Protein AF-A0A920VKV2-F1 (afdb_monomer)

Solvent-accessible surface area (backbone atoms only — not comparable to full-atom values): 3366 Å² total; per-residue (Å²): 134,75,52,78,50,76,49,75,54,53,99,44,85,89,67,39,42,49,26,46,33,34,49,38,61,50,41,34,47,89,81,68,74,36,44,75,51,58,86,81,74,50,56,15,27,46,55,56,63,30,81,75,4,26,44,39,34,76,106

Radius of gyration: 11.45 Å; Cα contacts (8 Å, |Δi|>4): 132; chains: 1; bounding box: 33×23×22 Å

pLDDT: mean 86.84, std 9.57, range [53.03, 95.81]

Nearest PDB structures (foldseek):
  4lox-assembly1_A  TM=4.547E-01  e=1.477E+00  Sordaria macrospora k-hell
  5e5s-assembly1_A  TM=4.223E-01  e=1.319E+00  Sordaria macrospora k-hell
  4cyl-assembly1_A  TM=4.660E-01  e=6.819E+00  Caenorhabditis elegans
  7ob9-assembly1_A  TM=3.836E-01  e=6.443E+00  Homo sapiens

Sequence (59 aa):
MVHRGFSTNGPDQQSARTHTTFAVPGATTESTGLPENGRAGGAWIMGAGTSEAHIMIPG

Structure (mmCIF, N/CA/C/O backbone):
data_AF-A0A920VKV2-F1
#
_entry.id   AF-A0A920VKV2-F1
#
loop_
_atom_site.group_PDB
_atom_site.id
_atom_site.type_symbol
_atom_site.label_atom_id
_atom_site.label_alt_id
_atom_site.label_comp_id
_atom_site.label_asym_id
_atom_site.label_entity_id
_atom_site.label_seq_id
_atom_site.pdbx_PDB_ins_code
_atom_site.Cartn_x
_atom_site.Cartn_y
_atom_site.Cartn_z
_atom_site.occupancy
_atom_site.B_iso_or_equiv
_atom_site.auth_seq_id
_atom_site.auth_comp_id
_atom_site.auth_asym_id
_atom_site.auth_atom_id
_atom_site.pdbx_PDB_model_num
ATOM 1 N N . MET A 1 1 ? -10.550 11.117 2.357 1.00 53.03 1 MET A N 1
ATOM 2 C CA . MET A 1 1 ? -9.654 11.820 1.413 1.00 53.03 1 MET A CA 1
ATOM 3 C C . MET A 1 1 ? -8.482 10.895 1.134 1.00 53.03 1 MET A C 1
ATOM 5 O O . MET A 1 1 ? -7.822 10.506 2.084 1.00 53.03 1 MET A O 1
ATOM 9 N N . VAL A 1 2 ? -8.289 10.463 -0.114 1.00 58.41 2 VAL A N 1
ATOM 10 C CA . VAL A 1 2 ? -7.183 9.567 -0.500 1.00 58.41 2 VAL A CA 1
ATOM 11 C C . VAL A 1 2 ? -5.986 10.435 -0.876 1.00 58.41 2 VAL A C 1
ATOM 13 O O . VAL A 1 2 ? -6.097 11.263 -1.778 1.00 58.41 2 VAL A O 1
ATOM 16 N N . HIS A 1 3 ? -4.857 10.272 -0.189 1.00 74.81 3 HIS A N 1
ATOM 17 C CA . HIS A 1 3 ? -3.603 10.926 -0.564 1.00 74.81 3 HIS A CA 1
ATOM 18 C C . HIS A 1 3 ? -2.814 10.021 -1.513 1.00 74.81 3 HIS A C 1
ATOM 20 O O . HIS A 1 3 ? -2.595 8.847 -1.215 1.00 74.81 3 HIS A O 1
ATOM 26 N N . ARG A 1 4 ? -2.394 10.575 -2.656 1.00 75.19 4 ARG A N 1
ATOM 27 C CA . ARG A 1 4 ? -1.530 9.911 -3.639 1.00 75.19 4 ARG A CA 1
ATOM 28 C C . ARG A 1 4 ? -0.087 10.374 -3.443 1.00 75.19 4 ARG A C 1
ATOM 30 O O . ARG A 1 4 ? 0.167 11.576 -3.437 1.00 75.19 4 ARG A O 1
ATOM 37 N N . GLY A 1 5 ? 0.841 9.431 -3.329 1.00 78.06 5 GLY A N 1
ATOM 38 C CA . GLY A 1 5 ? 2.281 9.668 -3.229 1.00 78.06 5 GLY A CA 1
ATOM 39 C C . GLY A 1 5 ? 3.070 8.830 -4.236 1.00 78.06 5 GLY A C 1
ATOM 40 O O . GLY A 1 5 ? 2.539 7.900 -4.843 1.00 78.06 5 GLY A O 1
ATOM 41 N N . PHE A 1 6 ? 4.345 9.164 -4.410 1.00 76.50 6 PHE A N 1
ATOM 42 C CA . PHE A 1 6 ? 5.312 8.348 -5.142 1.00 76.50 6 PHE A CA 1
ATOM 43 C C . PHE A 1 6 ? 6.430 7.960 -4.181 1.00 76.50 6 PHE A C 1
ATOM 45 O O . PHE A 1 6 ? 6.912 8.809 -3.434 1.00 76.50 6 PHE A O 1
ATOM 52 N N . SER A 1 7 ? 6.831 6.693 -4.185 1.00 74.06 7 SER A N 1
ATOM 53 C CA . SER A 1 7 ? 7.903 6.194 -3.325 1.00 74.06 7 SER A CA 1
ATOM 54 C C . SER A 1 7 ? 8.924 5.411 -4.140 1.00 74.06 7 SER A C 1
ATOM 56 O O . SER A 1 7 ? 8.563 4.582 -4.970 1.00 74.06 7 SER A O 1
ATOM 58 N N . THR A 1 8 ? 10.206 5.664 -3.900 1.00 77.75 8 THR A N 1
ATOM 59 C CA . THR A 1 8 ? 11.308 4.949 -4.549 1.00 77.75 8 THR A CA 1
ATOM 60 C C . THR A 1 8 ? 11.995 4.099 -3.493 1.00 77.75 8 THR A C 1
ATOM 62 O O . THR A 1 8 ? 12.504 4.638 -2.516 1.00 77.75 8 THR A O 1
ATOM 65 N N . ASN A 1 9 ? 11.959 2.774 -3.649 1.00 76.31 9 ASN A N 1
ATOM 66 C CA . ASN A 1 9 ? 12.512 1.833 -2.671 1.00 76.31 9 ASN A CA 1
ATOM 67 C C . ASN A 1 9 ? 13.315 0.727 -3.362 1.00 76.31 9 ASN A C 1
ATOM 69 O O . ASN A 1 9 ? 12.883 0.174 -4.373 1.00 76.31 9 ASN A O 1
ATOM 73 N N . GLY A 1 10 ? 14.467 0.394 -2.784 1.00 73.31 10 GLY A N 1
ATOM 74 C CA . GLY A 1 10 ? 15.351 -0.695 -3.194 1.00 73.31 10 GLY A CA 1
ATOM 75 C C . GLY A 1 10 ? 16.602 -0.744 -2.313 1.00 73.31 10 GLY A C 1
ATOM 76 O O . GLY A 1 10 ? 16.865 0.215 -1.588 1.00 73.31 10 GLY A O 1
ATOM 77 N N . PRO A 1 11 ? 17.361 -1.854 -2.345 1.00 75.94 11 PRO A N 1
ATOM 78 C CA . PRO A 1 11 ? 18.577 -2.013 -1.540 1.00 75.94 11 PRO A CA 1
ATOM 79 C C . PRO A 1 11 ? 19.687 -1.021 -1.923 1.00 75.94 11 PRO A C 1
ATOM 81 O O . PRO A 1 11 ? 20.553 -0.715 -1.110 1.00 75.94 11 PRO A O 1
ATOM 84 N N . ASP A 1 12 ? 19.641 -0.504 -3.148 1.00 81.81 12 ASP A N 1
ATOM 85 C CA . ASP A 1 12 ? 20.567 0.469 -3.706 1.00 81.81 12 ASP A CA 1
ATOM 86 C C . ASP A 1 12 ? 19.844 1.306 -4.776 1.00 81.81 12 ASP A C 1
ATOM 88 O O . ASP A 1 12 ? 18.741 0.965 -5.214 1.00 81.81 12 ASP A O 1
ATOM 92 N N . GLN A 1 13 ? 20.461 2.409 -5.205 1.00 75.75 13 GLN A N 1
ATOM 93 C CA . GLN A 1 13 ? 19.862 3.330 -6.175 1.00 75.75 13 GLN A CA 1
ATOM 94 C C . GLN A 1 13 ? 19.590 2.679 -7.545 1.00 75.75 13 GLN A C 1
ATOM 96 O O . GLN A 1 13 ? 18.648 3.084 -8.221 1.00 75.75 13 GLN A O 1
ATOM 101 N N . GLN A 1 14 ? 20.388 1.690 -7.966 1.00 75.44 14 GLN A N 1
ATOM 102 C CA . GLN A 1 14 ? 20.228 1.006 -9.258 1.00 75.44 14 GLN A CA 1
ATOM 103 C C . GLN A 1 14 ? 19.081 -0.010 -9.219 1.00 75.44 14 GLN A C 1
ATOM 105 O O . GLN A 1 14 ? 18.384 -0.189 -10.215 1.00 75.44 14 GLN A O 1
ATOM 110 N N . SER A 1 15 ? 18.848 -0.628 -8.063 1.00 76.12 15 SER A N 1
ATOM 111 C CA . SER A 1 15 ? 17.769 -1.589 -7.830 1.00 76.12 15 SER A CA 1
ATOM 112 C C . SER A 1 15 ? 16.463 -0.940 -7.352 1.00 76.12 15 SER A C 1
ATOM 114 O O . SER A 1 15 ? 15.463 -1.639 -7.163 1.00 76.12 15 SER A O 1
ATOM 116 N N . ALA A 1 16 ? 16.454 0.375 -7.113 1.00 79.44 16 ALA A N 1
ATOM 117 C CA . ALA A 1 16 ? 15.295 1.076 -6.584 1.00 79.44 16 ALA A CA 1
ATOM 118 C C . ALA A 1 16 ? 14.172 1.192 -7.618 1.00 79.44 16 ALA A C 1
ATOM 120 O O . ALA A 1 16 ? 14.355 1.707 -8.720 1.00 79.44 16 ALA A O 1
ATOM 121 N N . ARG A 1 17 ? 12.974 0.741 -7.236 1.00 80.12 17 ARG A N 1
ATOM 122 C CA . ARG A 1 17 ? 11.768 0.840 -8.063 1.00 80.12 17 ARG A CA 1
ATOM 123 C C . ARG A 1 17 ? 10.872 1.951 -7.556 1.00 80.12 17 ARG A C 1
ATOM 125 O O . ARG A 1 17 ? 10.722 2.141 -6.345 1.00 80.12 17 ARG A O 1
ATOM 132 N N . THR A 1 18 ? 10.275 2.669 -8.499 1.00 85.25 18 THR A N 1
ATOM 133 C CA . THR A 1 18 ? 9.258 3.673 -8.195 1.00 85.25 18 THR A CA 1
ATOM 134 C C . THR A 1 18 ? 7.915 2.975 -8.040 1.00 85.25 18 THR A C 1
ATOM 136 O O . THR A 1 18 ? 7.529 2.160 -8.870 1.00 85.25 18 THR A O 1
ATOM 139 N N . HIS A 1 19 ? 7.191 3.319 -6.987 1.00 85.56 19 HIS A N 1
ATOM 140 C CA . HIS A 1 19 ? 5.842 2.853 -6.726 1.00 85.56 19 HIS A CA 1
ATOM 141 C C . HIS A 1 19 ? 4.920 4.061 -6.622 1.00 85.56 19 HIS A C 1
ATOM 143 O O . HIS A 1 19 ? 5.255 5.062 -5.982 1.00 85.56 19 HIS A O 1
ATOM 149 N N . THR A 1 20 ? 3.743 3.969 -7.232 1.00 90.25 20 THR A N 1
ATOM 150 C CA . THR A 1 20 ? 2.644 4.876 -6.892 1.00 90.25 20 THR A CA 1
ATOM 151 C C . THR A 1 20 ? 1.946 4.321 -5.661 1.00 90.25 20 THR A C 1
ATOM 153 O O . THR A 1 20 ? 1.597 3.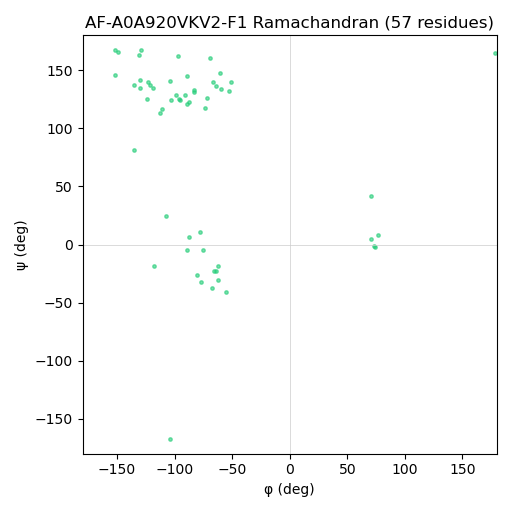144 -5.626 1.00 90.25 20 THR A O 1
ATOM 156 N N . THR A 1 21 ? 1.717 5.166 -4.665 1.00 89.06 21 THR A N 1
ATOM 157 C CA . THR A 1 21 ? 1.126 4.761 -3.393 1.00 89.06 21 THR A CA 1
ATOM 158 C C . THR A 1 21 ? -0.142 5.563 -3.116 1.00 89.06 21 THR A C 1
ATOM 160 O O . THR A 1 21 ? -0.181 6.771 -3.352 1.00 89.06 21 THR A O 1
ATOM 163 N N . PHE A 1 22 ? -1.174 4.908 -2.589 1.00 91.62 22 PHE A N 1
ATOM 164 C CA . PHE A 1 22 ? -2.417 5.542 -2.149 1.00 91.62 22 PHE A CA 1
ATOM 165 C C . PHE A 1 22 ? -2.689 5.206 -0.686 1.00 91.62 22 PHE A C 1
ATOM 167 O O . PHE A 1 22 ? -2.750 4.030 -0.341 1.00 91.62 22 PHE A O 1
ATOM 174 N N . ALA A 1 23 ? -2.876 6.214 0.167 1.00 93.88 23 ALA A N 1
ATOM 175 C CA . ALA A 1 23 ? -3.277 6.003 1.558 1.00 93.88 23 ALA A CA 1
ATOM 176 C C . ALA A 1 23 ? -4.755 5.587 1.625 1.00 93.88 23 ALA A C 1
ATOM 178 O O . ALA A 1 23 ? -5.638 6.353 1.223 1.00 93.88 23 ALA A O 1
ATOM 179 N N . VAL A 1 24 ? -5.014 4.379 2.126 1.00 93.62 24 VAL A N 1
ATOM 180 C CA . VAL A 1 24 ? -6.351 3.788 2.266 1.00 93.62 24 VAL A CA 1
ATOM 181 C C . VAL A 1 24 ? -6.459 3.145 3.656 1.00 93.62 24 VAL A C 1
ATOM 183 O O . VAL A 1 24 ? -6.277 1.935 3.782 1.00 93.62 24 VAL A O 1
ATOM 186 N N . PRO A 1 25 ? -6.736 3.938 4.710 1.00 95.00 25 PRO A N 1
ATOM 187 C CA . PRO A 1 25 ? -6.838 3.439 6.079 1.00 95.00 25 PRO A CA 1
ATOM 188 C C . PRO A 1 25 ? -7.814 2.266 6.197 1.00 95.00 25 PRO A C 1
ATOM 190 O O . PRO A 1 25 ? -8.933 2.330 5.689 1.00 95.00 25 PRO A O 1
ATOM 193 N N . GLY A 1 26 ? -7.392 1.200 6.876 1.00 94.75 26 GLY A N 1
ATOM 194 C CA . GLY A 1 26 ? -8.198 -0.001 7.088 1.00 94.75 26 GLY A CA 1
ATOM 195 C C . GLY A 1 26 ? -8.314 -0.932 5.877 1.00 94.75 26 GLY A C 1
ATOM 196 O O . GLY A 1 26 ? -9.086 -1.883 5.949 1.00 94.75 26 GLY A O 1
ATOM 197 N N . ALA A 1 27 ? -7.576 -0.708 4.780 1.00 95.62 27 ALA A N 1
ATOM 198 C CA . ALA A 1 27 ? -7.602 -1.615 3.630 1.00 95.62 27 ALA A CA 1
ATOM 199 C C . ALA A 1 27 ? -7.161 -3.036 4.015 1.00 95.62 27 ALA A C 1
ATOM 201 O O . ALA A 1 27 ? -6.141 -3.230 4.675 1.00 95.62 27 ALA A O 1
ATOM 202 N N . THR A 1 28 ? -7.914 -4.035 3.561 1.00 95.81 28 THR A N 1
ATOM 203 C CA . THR A 1 28 ? -7.668 -5.465 3.798 1.00 95.81 28 THR A CA 1
ATOM 204 C C . THR A 1 28 ? -7.737 -6.248 2.491 1.00 95.81 28 THR A C 1
ATOM 206 O O . THR A 1 28 ? -8.312 -5.783 1.501 1.00 95.81 28 THR A O 1
ATOM 209 N N . THR A 1 29 ? -7.195 -7.466 2.492 1.00 9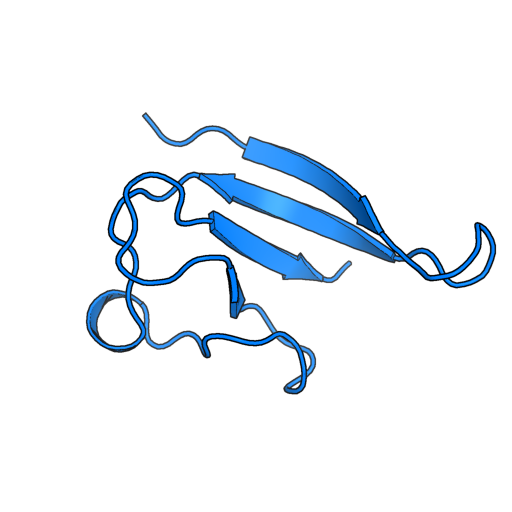4.94 29 THR A N 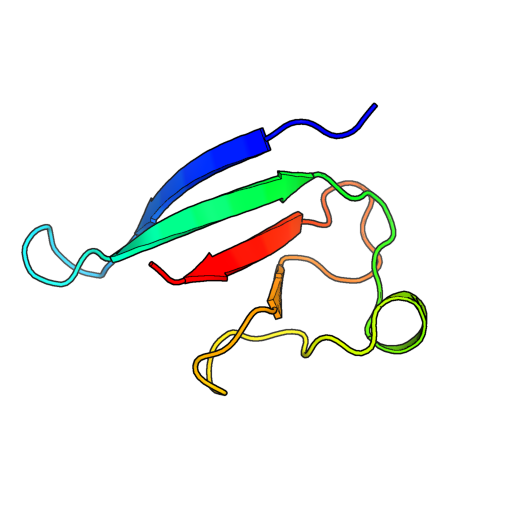1
ATOM 210 C CA . THR A 1 29 ? -7.355 -8.410 1.375 1.00 94.94 29 THR A CA 1
ATOM 211 C C . THR A 1 29 ? -8.832 -8.644 1.058 1.00 94.94 29 THR A C 1
ATOM 213 O O . THR A 1 29 ? -9.220 -8.653 -0.101 1.00 94.94 29 THR A O 1
ATOM 216 N N . GLU A 1 30 ? -9.679 -8.758 2.081 1.00 94.88 30 GLU A N 1
ATOM 217 C CA . GLU A 1 30 ? -11.115 -9.008 1.912 1.00 94.88 30 GLU A CA 1
ATOM 218 C C . GLU A 1 30 ? -11.857 -7.824 1.273 1.00 94.88 30 GLU A C 1
ATOM 220 O O . GLU A 1 30 ? -12.734 -8.016 0.436 1.00 94.88 30 GLU A O 1
ATOM 225 N N . SER A 1 31 ? -11.474 -6.589 1.613 1.00 92.88 31 SER A N 1
ATOM 226 C CA . SER A 1 31 ? -12.118 -5.381 1.077 1.00 92.88 31 SER A CA 1
ATOM 227 C C . SER A 1 31 ? -11.632 -4.982 -0.318 1.00 92.88 31 SER A C 1
ATOM 229 O O . SER A 1 31 ? -12.370 -4.327 -1.051 1.00 92.88 31 SER A O 1
ATOM 231 N N . THR A 1 32 ? -10.403 -5.349 -0.695 1.00 92.25 32 THR A N 1
ATOM 232 C CA . THR A 1 32 ? -9.767 -4.881 -1.944 1.00 92.25 32 THR A CA 1
ATOM 233 C C . THR A 1 32 ? -9.440 -5.992 -2.940 1.00 92.25 32 THR A C 1
ATOM 235 O O . THR A 1 32 ? -9.203 -5.705 -4.111 1.00 92.25 32 THR A O 1
ATOM 238 N N . GLY A 1 33 ? -9.385 -7.248 -2.494 1.00 94.12 33 GLY A N 1
ATOM 239 C CA . GLY A 1 33 ? -8.891 -8.383 -3.275 1.00 94.12 33 GLY A CA 1
ATOM 240 C C . GLY A 1 33 ? -7.376 -8.374 -3.517 1.00 94.12 33 GLY A C 1
ATOM 241 O O . GLY A 1 33 ? -6.876 -9.227 -4.249 1.00 94.12 33 GLY A O 1
ATOM 242 N N . LEU A 1 34 ? -6.637 -7.420 -2.941 1.00 94.94 34 LEU A N 1
ATOM 243 C CA . LEU A 1 34 ? -5.198 -7.283 -3.149 1.00 94.94 34 LEU A CA 1
ATOM 244 C C . LEU A 1 34 ? -4.397 -8.099 -2.126 1.00 94.94 34 LEU A C 1
ATOM 246 O O . LEU A 1 34 ? -4.786 -8.170 -0.962 1.00 94.94 34 LEU A O 1
ATOM 250 N N . PRO A 1 35 ? -3.247 -8.671 -2.523 1.00 94.88 35 PRO A N 1
ATOM 251 C CA . PRO A 1 35 ? -2.352 -9.347 -1.596 1.00 94.88 35 PRO A CA 1
ATOM 252 C C . PRO A 1 35 ? -1.683 -8.358 -0.636 1.00 94.88 35 PRO A C 1
ATOM 254 O O . PRO A 1 35 ? -1.531 -7.174 -0.920 1.00 94.88 35 PRO A O 1
ATOM 257 N N . GLU A 1 36 ? -1.184 -8.874 0.481 1.00 93.94 36 GLU A N 1
ATOM 258 C CA . GLU A 1 36 ? -0.522 -8.105 1.552 1.00 93.94 36 GLU A CA 1
ATOM 259 C C . GLU A 1 36 ? 0.989 -7.929 1.310 1.00 93.94 36 GLU A C 1
ATOM 261 O O . GLU A 1 36 ? 1.744 -7.485 2.173 1.00 93.94 36 GLU A O 1
ATOM 266 N N . ASN A 1 37 ? 1.470 -8.364 0.144 1.00 88.69 37 ASN A N 1
ATOM 267 C CA . ASN A 1 37 ? 2.870 -8.288 -0.244 1.00 88.69 37 ASN A CA 1
ATOM 268 C C . ASN A 1 37 ? 3.017 -8.202 -1.768 1.00 88.69 37 ASN A C 1
ATOM 270 O O . ASN A 1 37 ? 2.275 -8.832 -2.519 1.00 88.69 37 ASN A O 1
ATOM 274 N N . GLY A 1 38 ? 4.032 -7.464 -2.220 1.00 85.75 38 GLY A N 1
ATOM 275 C CA . GLY A 1 38 ? 4.312 -7.246 -3.643 1.00 85.75 38 GLY A CA 1
ATOM 276 C C . GLY A 1 38 ? 5.000 -8.411 -4.361 1.00 85.75 38 GLY A C 1
ATOM 277 O O . GLY A 1 38 ? 5.461 -8.237 -5.486 1.00 85.75 38 GLY A O 1
ATOM 278 N N . ARG A 1 39 ? 5.110 -9.605 -3.752 1.00 84.19 39 ARG A N 1
ATOM 279 C CA . ARG A 1 39 ? 5.826 -10.746 -4.366 1.00 84.19 39 ARG A CA 1
ATOM 280 C C . ARG A 1 39 ? 5.140 -11.259 -5.632 1.00 84.19 39 ARG A C 1
ATOM 282 O O . ARG A 1 39 ? 5.802 -11.850 -6.475 1.00 84.19 39 ARG A O 1
ATOM 289 N N . ALA A 1 40 ? 3.839 -11.004 -5.773 1.00 82.88 40 ALA A N 1
ATOM 290 C CA . ALA A 1 40 ? 3.061 -11.350 -6.960 1.00 82.88 40 ALA A CA 1
ATOM 291 C C . ALA A 1 40 ? 3.325 -10.421 -8.165 1.00 82.88 40 ALA A C 1
ATOM 293 O O . ALA A 1 40 ? 2.773 -10.651 -9.235 1.00 82.88 40 ALA A O 1
ATOM 294 N N . GLY A 1 41 ? 4.129 -9.361 -8.007 1.00 83.69 41 GLY A N 1
ATOM 295 C CA . GLY A 1 41 ? 4.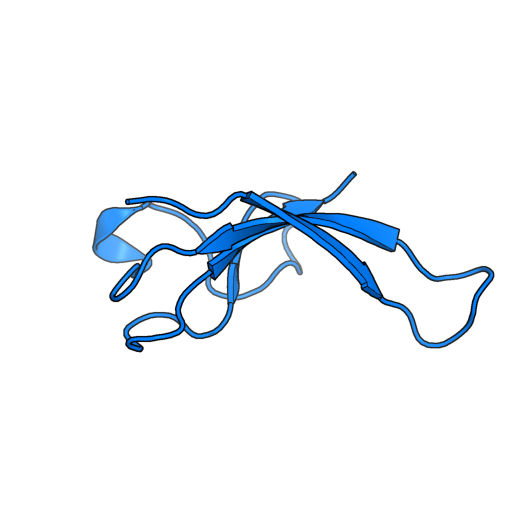475 -8.431 -9.090 1.00 83.69 41 GL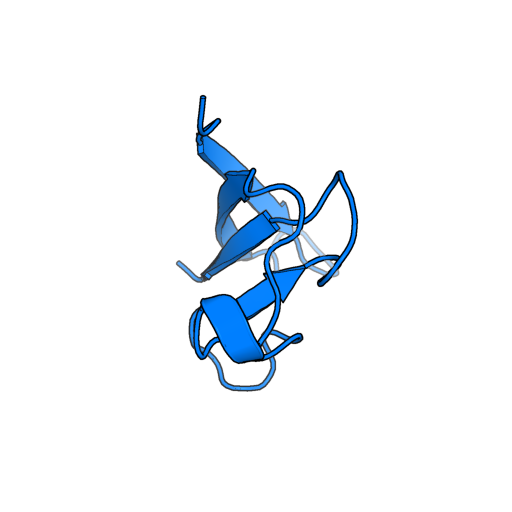Y A CA 1
ATOM 296 C C . GLY A 1 41 ? 3.356 -7.470 -9.514 1.00 83.69 41 GLY A C 1
ATOM 297 O O . GLY A 1 41 ? 3.579 -6.637 -10.384 1.00 83.69 41 GLY A O 1
ATOM 298 N N . GLY A 1 42 ? 2.173 -7.565 -8.902 1.00 90.31 42 GLY A N 1
ATOM 299 C CA . GLY A 1 42 ? 1.057 -6.633 -9.077 1.00 90.31 42 GLY A CA 1
ATOM 300 C C . GLY A 1 42 ? 0.904 -5.675 -7.898 1.00 90.31 42 GLY A C 1
ATOM 301 O O . GLY A 1 42 ? 1.779 -5.590 -7.041 1.00 90.31 42 GLY A O 1
ATOM 302 N N . ALA A 1 43 ? -0.227 -4.970 -7.850 1.00 94.00 43 ALA A N 1
ATOM 303 C CA . ALA A 1 43 ? -0.589 -4.112 -6.726 1.00 94.00 43 ALA A CA 1
ATOM 304 C C . ALA A 1 43 ? -0.714 -4.901 -5.410 1.00 94.00 43 ALA A C 1
ATOM 306 O O . ALA A 1 43 ? -1.135 -6.057 -5.420 1.00 94.00 43 ALA A O 1
ATOM 307 N N . TRP A 1 44 ? -0.390 -4.275 -4.279 1.00 95.12 44 TRP A N 1
ATOM 308 C CA . TRP A 1 44 ? -0.507 -4.903 -2.958 1.00 95.12 44 TRP A CA 1
ATOM 309 C C . TRP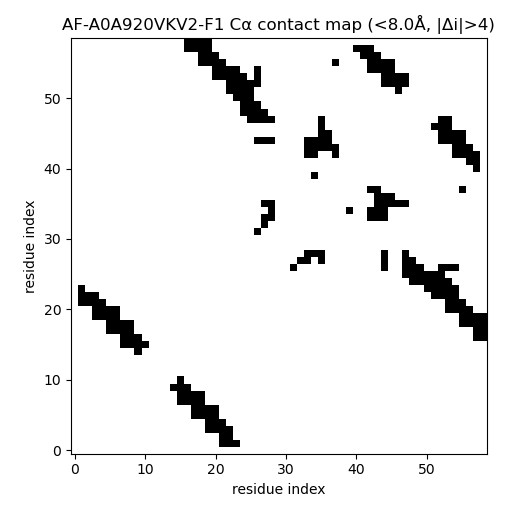 A 1 44 ? -0.827 -3.890 -1.858 1.00 95.12 44 TRP A C 1
ATOM 311 O O . TRP A 1 44 ? -0.684 -2.681 -2.046 1.00 95.12 44 TRP A O 1
ATOM 321 N N . ILE A 1 45 ? -1.238 -4.391 -0.695 1.00 95.50 45 ILE A N 1
ATOM 322 C CA . ILE A 1 45 ? -1.497 -3.601 0.508 1.00 95.50 45 ILE A CA 1
ATOM 323 C C . ILE A 1 45 ? -0.254 -3.622 1.397 1.00 95.50 45 ILE A C 1
ATOM 325 O O . ILE A 1 45 ? 0.225 -4.684 1.789 1.00 95.50 45 ILE A O 1
ATOM 329 N N . MET A 1 46 ? 0.260 -2.450 1.748 1.00 94.31 46 MET A N 1
ATOM 330 C CA . MET A 1 46 ? 1.268 -2.272 2.789 1.00 94.31 46 MET A CA 1
ATOM 331 C C . MET A 1 46 ? 0.563 -1.899 4.096 1.00 94.31 46 MET A C 1
ATOM 333 O O . MET A 1 46 ? -0.197 -0.934 4.121 1.00 94.31 46 MET A O 1
ATOM 337 N N . GLY A 1 47 ? 0.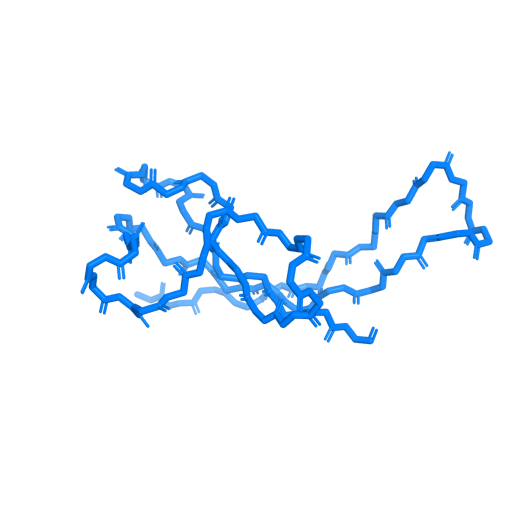808 -2.657 5.169 1.00 93.62 47 GLY A N 1
ATOM 338 C CA . GLY A 1 47 ? 0.189 -2.404 6.476 1.00 93.62 47 GLY A CA 1
ATOM 339 C C . GLY A 1 47 ? -1.312 -2.713 6.516 1.00 93.62 47 GLY A C 1
ATOM 340 O O . GLY A 1 47 ? -2.074 -1.924 7.071 1.00 93.62 47 GLY A O 1
ATOM 341 N N . ALA A 1 48 ? -1.747 -3.821 5.902 1.00 95.62 48 ALA A N 1
ATOM 342 C CA . ALA A 1 48 ? -3.158 -4.209 5.825 1.00 95.62 48 ALA A CA 1
ATOM 343 C C . ALA A 1 48 ? -3.861 -4.191 7.198 1.00 95.62 48 ALA A C 1
ATOM 345 O O . ALA A 1 48 ? -3.288 -4.577 8.215 1.00 95.62 48 ALA A O 1
ATOM 346 N N . GLY A 1 49 ? -5.107 -3.713 7.226 1.00 94.62 49 GLY A N 1
ATOM 347 C CA . GLY A 1 49 ? -5.940 -3.605 8.428 1.00 94.62 49 GLY A CA 1
ATOM 348 C C . GLY A 1 49 ? -5.558 -2.476 9.391 1.00 94.62 49 GLY A C 1
ATOM 349 O O . GLY A 1 49 ? -6.245 -2.284 10.391 1.00 94.62 49 GLY A O 1
ATOM 350 N N . THR A 1 50 ? -4.503 -1.706 9.110 1.00 95.56 50 THR A N 1
ATOM 351 C CA . THR A 1 50 ? -4.062 -0.598 9.972 1.00 95.56 50 THR A CA 1
ATOM 352 C C . THR A 1 50 ? -4.594 0.756 9.501 1.00 95.56 50 THR A C 1
ATOM 354 O O . THR A 1 50 ? -4.977 0.934 8.342 1.00 95.56 50 THR A O 1
ATOM 357 N N . SER A 1 51 ? -4.569 1.755 10.387 1.00 94.44 51 SER A N 1
ATOM 358 C CA . SER A 1 51 ? -4.896 3.148 10.043 1.00 94.44 51 SER A CA 1
ATOM 359 C C . SER A 1 51 ? -3.945 3.759 9.006 1.00 94.44 51 SER A C 1
ATOM 361 O O . SER A 1 51 ? -4.292 4.748 8.368 1.00 94.44 51 SER A O 1
ATOM 363 N N . GLU A 1 52 ? -2.768 3.163 8.819 1.00 92.88 52 GLU A N 1
ATOM 364 C CA . GLU A 1 52 ? -1.735 3.590 7.873 1.00 92.88 52 GLU A CA 1
ATOM 365 C C . GLU A 1 52 ? -1.638 2.633 6.679 1.00 92.88 52 GLU A C 1
ATOM 367 O O . GLU A 1 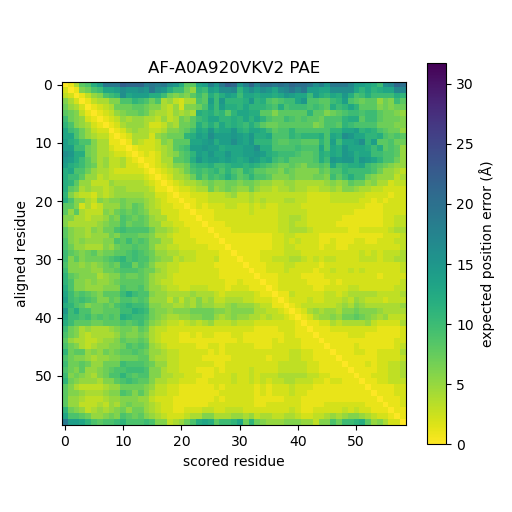52 ? -0.591 2.519 6.043 1.00 92.88 52 GLU A O 1
ATOM 372 N N . ALA A 1 53 ? -2.712 1.909 6.365 1.00 95.19 53 ALA A N 1
ATOM 373 C CA . ALA A 1 53 ? -2.723 1.021 5.216 1.00 95.19 53 ALA A CA 1
ATOM 374 C C . ALA A 1 53 ? -2.575 1.813 3.904 1.00 95.19 53 ALA A C 1
ATOM 376 O O . ALA A 1 53 ? -3.204 2.856 3.695 1.00 95.19 53 ALA A O 1
ATOM 377 N N . HIS A 1 54 ? -1.740 1.298 3.004 1.00 94.62 54 HIS A N 1
ATOM 378 C CA . HIS A 1 54 ? -1.492 1.892 1.695 1.00 94.62 54 HIS A CA 1
ATOM 379 C C . HIS A 1 54 ? -1.628 0.860 0.577 1.00 94.62 54 HIS A C 1
ATOM 381 O O . HIS A 1 54 ? -1.153 -0.265 0.707 1.00 94.62 54 HIS A O 1
ATOM 387 N N . ILE A 1 55 ? -2.199 1.262 -0.558 1.00 94.00 55 ILE A N 1
ATOM 388 C CA . ILE A 1 55 ? -2.127 0.493 -1.804 1.00 94.00 55 ILE A CA 1
ATOM 389 C C . ILE A 1 55 ? -0.860 0.903 -2.547 1.00 94.00 55 ILE A C 1
ATOM 391 O O . ILE A 1 55 ? -0.680 2.077 -2.872 1.00 94.00 55 ILE A O 1
ATOM 395 N N . MET A 1 56 ? -0.004 -0.069 -2.830 1.00 94.12 56 MET A N 1
ATOM 396 C CA . MET A 1 56 ? 1.244 0.076 -3.568 1.00 94.12 56 MET A CA 1
ATOM 397 C C . MET A 1 56 ? 1.057 -0.450 -4.990 1.00 94.12 56 MET A C 1
ATOM 399 O O . MET A 1 56 ? 0.671 -1.601 -5.179 1.00 94.12 56 MET A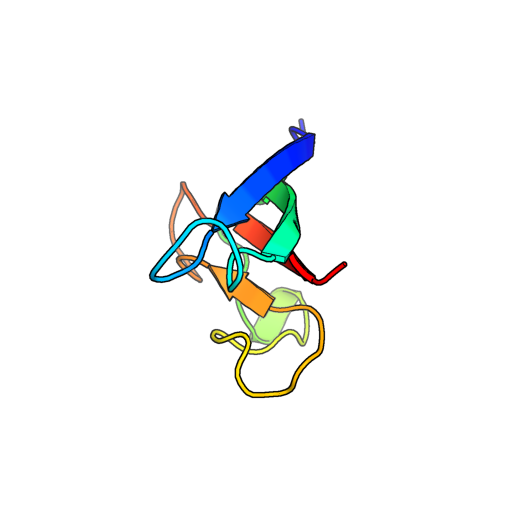 O 1
ATOM 403 N N . ILE A 1 57 ? 1.349 0.383 -5.986 1.00 92.50 57 ILE A N 1
ATOM 404 C CA . ILE A 1 57 ? 1.346 0.029 -7.406 1.00 92.50 57 ILE A CA 1
ATOM 405 C C . ILE A 1 57 ? 2.796 0.086 -7.906 1.00 92.50 57 ILE A C 1
ATOM 407 O O . ILE A 1 57 ? 3.368 1.182 -7.925 1.00 92.50 57 ILE A O 1
ATOM 411 N N . PRO A 1 58 ? 3.408 -1.045 -8.291 1.00 87.50 58 PRO A N 1
ATOM 412 C CA . PRO A 1 58 ? 4.735 -1.039 -8.898 1.00 87.50 58 PRO A CA 1
ATOM 413 C C . PRO A 1 58 ? 4.707 -0.366 -10.274 1.00 87.50 58 PRO A C 1
ATOM 415 O O . PRO A 1 58 ? 3.747 -0.535 -11.028 1.00 87.50 58 PRO A O 1
ATOM 418 N N . GLY A 1 59 ? 5.744 0.429 -10.553 1.00 79.19 59 GLY A N 1
ATOM 419 C CA . GLY A 1 59 ? 6.034 1.021 -11.861 1.00 79.19 59 GLY A CA 1
ATOM 420 C C . GLY A 1 59 ? 7.109 0.264 -12.624 1.00 79.19 59 GLY A C 1
ATOM 421 O O . GLY A 1 59 ? 7.876 -0.496 -11.985 1.00 79.19 59 GLY A O 1
#

Foldseek 3Di:
DKDWDWDWDDPDPVGTWIKIKIFDAQAACVNPVADCDCPVVAWHWDPHRHRRIMIIGTD

Mean predicted aligned error: 5.2 Å

Secondary structure (DSSP, 8-state):
-PPEEEEEE-SSTTTPEEEEEEE-TT--HHHH---SSGGGSS-EEESTTSTT-EEEEE-